Protein AF-A0A5P8JPX2-F1 (afdb_monomer)

Organism: NCBI:txid88233

pLDDT: mean 77.92, std 11.81, range [38.84, 91.44]

Foldseek 3Di:
DDPPDDDDPVRVVVVVVVVVVCVVCVVVVVVVVVVCCVVVDPPVFDALVRLLVVQPDPDSVVSVVQCPDPPQAWDDDPPGIGHHPVSSVVVCVVVVRD

Secondary structure (DSSP, 8-state):
-----PPPHHHHHHHHHHHHHHHHHTTTHHHHHHHHHHHH----PBPHHHHHHHS--S-HHHHHHHHTSTTS--EEETTEEEB-HHHHHHHHHHTT--

Structure (mmCIF, N/CA/C/O backbone):
data_AF-A0A5P8JPX2-F1
#
_entry.id   AF-A0A5P8JPX2-F1
#
loop_
_atom_site.group_PDB
_atom_site.id
_atom_site.type_symbol
_atom_site.label_atom_id
_atom_site.label_alt_id
_atom_site.label_comp_id
_atom_site.label_asym_id
_atom_site.label_entity_id
_atom_site.label_seq_id
_atom_site.pdbx_PDB_ins_code
_atom_site.Cartn_x
_atom_site.Cartn_y
_atom_site.Cartn_z
_atom_site.occupancy
_atom_site.B_iso_or_equiv
_atom_site.auth_seq_id
_atom_site.auth_comp_id
_atom_site.auth_asym_id
_atom_site.auth_atom_id
_atom_site.pdbx_PDB_model_num
ATOM 1 N N . MET A 1 1 ? 17.649 29.472 -47.684 1.00 38.84 1 MET A N 1
ATOM 2 C CA . MET A 1 1 ? 17.655 28.147 -48.332 1.00 38.84 1 MET A CA 1
ATOM 3 C C . MET A 1 1 ? 17.786 27.133 -47.214 1.00 38.84 1 MET A C 1
ATOM 5 O O . MET A 1 1 ? 18.874 27.011 -46.670 1.00 38.84 1 MET A O 1
ATOM 9 N N . ASP A 1 2 ? 16.683 26.503 -46.813 1.00 43.78 2 ASP A N 1
ATOM 10 C CA . ASP A 1 2 ? 16.713 25.395 -45.855 1.00 43.78 2 ASP A CA 1
ATOM 11 C C . ASP A 1 2 ? 17.200 24.146 -46.584 1.00 43.78 2 ASP A C 1
ATOM 13 O O . ASP A 1 2 ? 16.533 23.629 -47.482 1.00 43.78 2 ASP A O 1
ATOM 17 N N . VAL A 1 3 ? 18.406 23.697 -46.248 1.00 49.03 3 VAL A N 1
ATOM 18 C CA . VAL A 1 3 ? 18.935 22.433 -46.752 1.00 49.03 3 VAL A CA 1
ATOM 19 C C . VAL A 1 3 ? 18.326 21.339 -45.887 1.00 49.03 3 VAL A C 1
ATOM 21 O O . VAL A 1 3 ? 18.773 21.099 -44.770 1.00 49.03 3 VAL A O 1
ATOM 24 N N . ALA A 1 4 ? 17.277 20.694 -46.394 1.00 57.78 4 ALA A N 1
ATOM 25 C CA . ALA A 1 4 ? 16.772 19.458 -45.817 1.00 57.78 4 ALA A CA 1
ATOM 26 C C . ALA A 1 4 ? 17.853 18.379 -45.983 1.00 57.78 4 ALA A C 1
ATOM 28 O O . ALA A 1 4 ? 17.987 17.774 -47.050 1.00 57.78 4 ALA A O 1
ATOM 29 N N . ILE A 1 5 ? 18.667 18.189 -44.945 1.00 59.19 5 ILE A N 1
ATOM 30 C CA . ILE A 1 5 ? 19.634 17.096 -44.869 1.00 59.19 5 ILE A CA 1
ATOM 31 C C . ILE A 1 5 ? 18.809 15.811 -44.800 1.00 59.19 5 ILE A C 1
ATOM 33 O O . ILE A 1 5 ? 18.092 15.573 -43.829 1.00 59.19 5 ILE A O 1
ATOM 37 N N . LYS A 1 6 ? 18.843 15.019 -45.876 1.00 61.81 6 LYS A N 1
ATOM 38 C CA . LYS A 1 6 ? 18.251 13.682 -45.862 1.00 61.81 6 LYS A CA 1
ATOM 39 C C . LYS A 1 6 ? 19.097 12.817 -44.928 1.00 61.81 6 LYS A C 1
ATOM 41 O O . LYS A 1 6 ? 20.320 12.862 -45.070 1.00 61.81 6 LYS A O 1
ATOM 46 N N . PRO A 1 7 ? 18.474 12.064 -44.007 1.00 61.38 7 PRO A N 1
ATOM 47 C CA . PRO A 1 7 ? 19.219 11.164 -43.148 1.00 61.38 7 PRO A CA 1
ATOM 48 C C . PRO A 1 7 ? 20.000 10.184 -44.021 1.00 61.38 7 PRO A C 1
ATOM 50 O O . PRO A 1 7 ? 19.503 9.712 -45.048 1.00 61.38 7 PRO A O 1
ATOM 53 N N . THR A 1 8 ? 21.245 9.947 -43.639 1.00 70.00 8 THR A N 1
ATOM 54 C CA . THR A 1 8 ? 22.108 8.960 -44.291 1.00 70.00 8 THR A CA 1
ATOM 55 C C . THR A 1 8 ? 21.591 7.545 -44.014 1.00 70.00 8 THR A C 1
ATOM 57 O O . THR A 1 8 ? 20.867 7.322 -43.041 1.00 70.00 8 THR A O 1
ATOM 60 N N . ASP A 1 9 ? 21.944 6.572 -44.859 1.00 69.44 9 ASP A N 1
ATOM 61 C CA . AS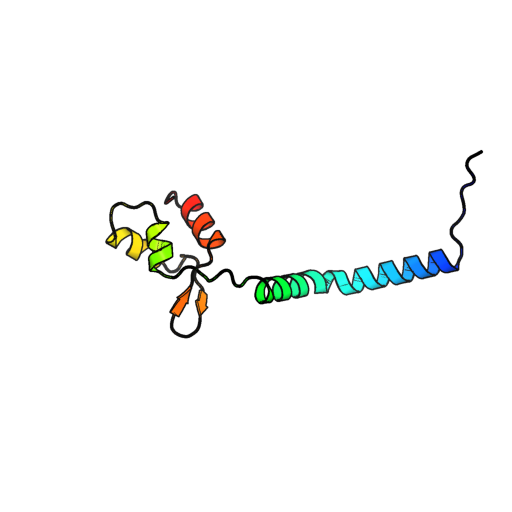P A 1 9 ? 21.488 5.180 -44.695 1.00 69.44 9 ASP A CA 1
ATOM 62 C C . ASP A 1 9 ? 21.879 4.597 -43.321 1.00 69.44 9 A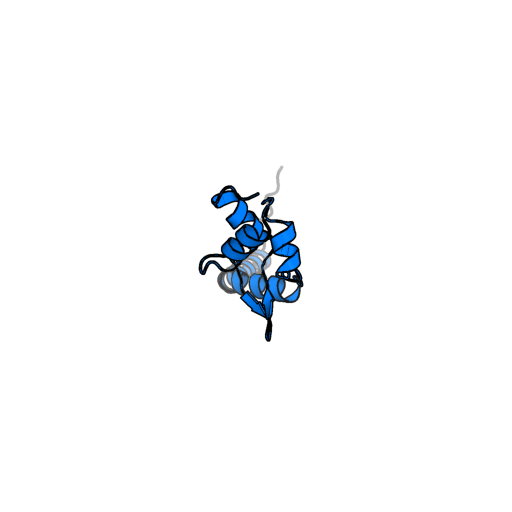SP A C 1
ATOM 64 O O . ASP A 1 9 ? 21.119 3.826 -42.732 1.00 69.44 9 ASP A O 1
ATOM 68 N N . ASP A 1 10 ? 23.003 5.047 -42.758 1.00 70.44 10 ASP A N 1
ATOM 69 C CA . ASP A 1 10 ? 23.464 4.679 -41.416 1.00 70.44 10 ASP A CA 1
ATOM 70 C C . ASP A 1 10 ? 22.562 5.250 -40.303 1.00 70.44 10 ASP A C 1
ATOM 72 O O . ASP A 1 10 ? 22.289 4.574 -39.309 1.00 70.44 10 ASP A O 1
ATOM 76 N N . GLU A 1 11 ? 22.037 6.467 -40.471 1.00 72.50 11 GLU A N 1
ATOM 77 C CA . GLU A 1 11 ? 21.088 7.092 -39.535 1.00 72.50 11 GLU A CA 1
ATOM 78 C C . GLU A 1 11 ? 19.695 6.445 -39.627 1.00 72.50 11 GLU A C 1
ATOM 80 O O . GLU A 1 11 ? 19.005 6.263 -38.616 1.00 72.50 11 GLU A O 1
ATOM 85 N N . LEU A 1 12 ? 19.288 6.028 -40.831 1.00 74.75 12 LEU A N 1
ATOM 86 C CA . LEU A 1 12 ? 18.067 5.247 -41.052 1.00 74.75 12 LEU A CA 1
ATOM 87 C C . LEU A 1 12 ? 18.172 3.850 -40.427 1.00 74.75 12 LEU A C 1
ATOM 89 O O . LEU A 1 12 ? 17.238 3.386 -39.775 1.00 74.75 12 LEU A O 1
ATOM 93 N N . PHE A 1 13 ? 19.324 3.194 -40.551 1.00 74.38 13 PHE A N 1
ATOM 94 C CA . PHE A 1 13 ? 19.573 1.919 -39.889 1.00 74.38 13 PHE A CA 1
ATOM 95 C C . PHE A 1 13 ? 19.585 2.058 -38.360 1.00 74.38 13 PHE A C 1
ATOM 97 O O . PHE A 1 13 ? 18.914 1.295 -37.663 1.00 74.38 13 PHE A O 1
ATOM 104 N N . ALA A 1 14 ? 20.285 3.062 -37.824 1.00 77.00 14 ALA A N 1
ATOM 105 C CA . ALA A 1 14 ? 20.345 3.309 -36.386 1.00 77.00 14 ALA A CA 1
ATOM 106 C C . ALA A 1 14 ? 18.960 3.607 -35.784 1.00 77.00 14 ALA A C 1
ATOM 108 O O . ALA A 1 14 ? 18.638 3.109 -34.703 1.00 77.00 14 ALA A O 1
ATOM 109 N N . SER A 1 15 ? 18.120 4.370 -36.491 1.00 78.56 15 SER A N 1
ATOM 110 C CA . SER A 1 15 ? 16.749 4.658 -36.051 1.00 78.56 15 SER A CA 1
ATOM 111 C C . SER A 1 15 ? 15.857 3.414 -36.062 1.00 78.56 15 SER A C 1
ATOM 113 O O . SER A 1 15 ? 15.171 3.171 -35.073 1.00 78.56 15 SER A O 1
ATOM 115 N N . LEU A 1 16 ? 15.940 2.566 -37.092 1.00 82.69 16 LEU A N 1
ATOM 116 C CA . LEU A 1 16 ? 15.216 1.287 -37.148 1.00 82.69 16 LEU A CA 1
ATOM 117 C C . LEU A 1 16 ? 15.633 0.322 -36.030 1.00 82.69 16 LEU A C 1
ATOM 119 O O . LEU A 1 16 ? 14.789 -0.353 -35.434 1.00 82.69 16 LEU A O 1
ATOM 123 N N . VAL A 1 17 ? 16.931 0.261 -35.718 1.00 80.00 17 VAL A N 1
ATOM 124 C CA . VAL A 1 17 ? 17.443 -0.547 -34.603 1.00 80.00 17 VAL A CA 1
ATOM 125 C C . VAL A 1 17 ? 16.924 -0.004 -33.273 1.00 80.00 17 VAL A C 1
ATOM 127 O O . VAL A 1 17 ? 16.407 -0.775 -32.466 1.00 80.00 17 VAL A O 1
ATOM 130 N N . ALA A 1 18 ? 16.996 1.311 -33.054 1.00 79.31 18 ALA A N 1
ATOM 131 C CA . ALA A 1 18 ? 16.485 1.940 -31.839 1.00 79.31 18 ALA A CA 1
ATOM 132 C C . ALA A 1 18 ? 14.977 1.705 -31.663 1.00 79.31 18 ALA A C 1
ATOM 134 O O . ALA A 1 18 ? 14.529 1.363 -30.570 1.00 79.31 18 ALA A O 1
ATOM 135 N N . GLU A 1 19 ? 14.198 1.815 -32.738 1.00 84.44 19 GLU A N 1
ATOM 136 C CA . GLU A 1 19 ? 12.753 1.595 -32.725 1.00 84.44 19 GLU A CA 1
ATOM 137 C C . GLU A 1 19 ? 12.413 0.143 -32.358 1.00 84.44 19 GLU A C 1
ATOM 139 O O . GLU A 1 19 ? 11.604 -0.103 -31.460 1.00 84.44 19 GLU A O 1
ATOM 144 N N . LYS A 1 20 ? 13.122 -0.832 -32.945 1.00 84.75 20 LYS A N 1
ATOM 145 C CA . LYS A 1 20 ? 12.962 -2.252 -32.597 1.00 84.75 20 LYS A CA 1
ATOM 146 C C . LYS A 1 20 ? 13.398 -2.573 -31.171 1.00 84.75 20 LYS A C 1
ATOM 148 O O . LYS A 1 20 ? 12.741 -3.374 -30.506 1.00 84.75 20 LYS A O 1
ATOM 153 N N . MET A 1 21 ? 14.464 -1.948 -30.676 1.00 80.00 21 MET A N 1
ATOM 154 C CA . MET A 1 21 ? 14.880 -2.098 -29.279 1.00 80.00 21 MET A CA 1
ATOM 155 C C . MET A 1 21 ? 13.827 -1.529 -28.324 1.00 80.00 21 MET A C 1
ATOM 157 O O . MET A 1 21 ? 13.488 -2.175 -27.334 1.00 80.00 21 MET A O 1
ATOM 161 N N . VAL A 1 22 ? 13.254 -0.363 -28.635 1.00 83.81 22 VAL A N 1
ATOM 162 C CA . VAL A 1 22 ? 12.178 0.237 -27.836 1.00 83.81 22 VAL A CA 1
ATOM 163 C C . VAL A 1 22 ? 10.940 -0.652 -27.836 1.00 83.81 22 VAL A C 1
ATOM 165 O O . VAL A 1 22 ? 10.389 -0.880 -26.765 1.00 83.81 22 VAL A O 1
ATOM 168 N N . GLU A 1 23 ? 10.524 -1.204 -28.977 1.00 85.81 23 GLU A N 1
ATOM 169 C CA . GLU A 1 23 ? 9.393 -2.141 -29.045 1.00 85.81 23 GLU A CA 1
ATOM 170 C C . GLU A 1 23 ? 9.591 -3.374 -28.154 1.00 85.81 23 GLU A C 1
ATOM 172 O O . GLU A 1 23 ? 8.645 -3.805 -27.495 1.00 85.81 23 GLU A O 1
ATOM 177 N N . GLN A 1 24 ? 10.811 -3.913 -28.091 1.00 82.12 24 GLN A N 1
ATOM 178 C CA . GLN A 1 24 ? 11.124 -5.072 -27.249 1.00 82.12 24 GLN A CA 1
ATOM 179 C C . GLN A 1 24 ? 11.230 -4.729 -25.761 1.00 82.12 24 GLN A C 1
ATOM 181 O O . GLN A 1 24 ? 10.865 -5.543 -24.914 1.00 82.12 24 GLN A O 1
ATOM 186 N N . ILE A 1 25 ? 11.701 -3.525 -25.429 1.00 81.94 25 ILE A N 1
ATOM 187 C CA . ILE A 1 25 ? 11.846 -3.064 -24.043 1.00 81.94 25 ILE A CA 1
ATOM 188 C C . ILE A 1 25 ? 10.500 -2.595 -23.471 1.00 81.94 25 ILE A C 1
ATOM 190 O O . ILE A 1 25 ? 10.232 -2.797 -22.288 1.00 81.94 25 ILE A O 1
ATOM 194 N N . LYS A 1 26 ? 9.612 -2.025 -24.296 1.00 81.69 26 LYS A N 1
ATOM 195 C CA . LYS A 1 26 ? 8.298 -1.494 -23.890 1.00 81.69 26 LYS A CA 1
ATOM 196 C C . LYS A 1 26 ? 7.460 -2.432 -23.006 1.00 81.69 26 LYS A C 1
ATOM 198 O O . LYS A 1 26 ? 6.948 -1.943 -22.001 1.00 81.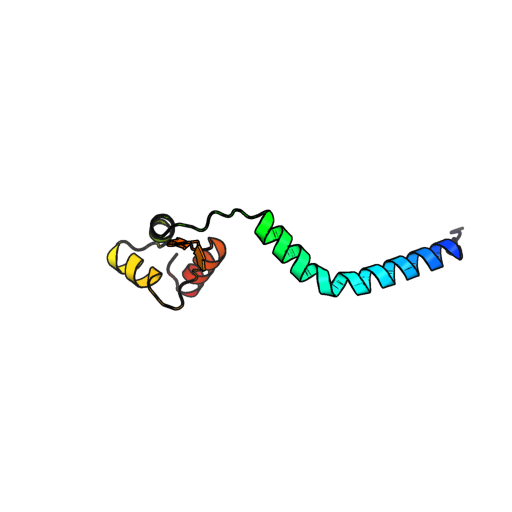69 26 LYS A O 1
ATOM 203 N N . PRO A 1 27 ? 7.307 -3.736 -23.314 1.00 87.56 27 PRO A N 1
ATOM 204 C CA . PRO A 1 27 ? 6.551 -4.652 -22.458 1.00 87.56 27 PRO A CA 1
ATOM 205 C C . PRO A 1 27 ? 7.267 -4.998 -21.146 1.00 87.56 27 PRO A C 1
ATOM 207 O O . PRO A 1 27 ? 6.609 -5.410 -20.199 1.00 87.56 27 PRO A O 1
ATOM 210 N N . LEU A 1 28 ? 8.590 -4.822 -21.074 1.00 82.25 28 LEU A N 1
ATOM 211 C CA . LEU A 1 28 ? 9.411 -5.129 -19.898 1.00 82.25 28 LEU A CA 1
ATOM 212 C C . LEU A 1 28 ? 9.556 -3.926 -18.953 1.00 82.25 28 LEU A C 1
ATOM 214 O O . LEU A 1 28 ? 9.818 -4.103 -17.764 1.00 82.25 28 LEU A O 1
ATOM 218 N N . LEU A 1 29 ? 9.351 -2.703 -19.458 1.00 76.94 29 LEU A N 1
ATOM 219 C CA . LEU A 1 29 ? 9.426 -1.469 -18.669 1.00 76.94 29 LEU A CA 1
ATOM 220 C C . LEU A 1 29 ? 8.551 -1.486 -17.406 1.00 76.94 29 LEU A C 1
ATOM 222 O O . LEU A 1 29 ? 9.063 -1.065 -16.372 1.00 76.94 29 LEU A O 1
ATOM 226 N N . PRO A 1 30 ? 7.287 -1.956 -17.416 1.00 77.25 30 PRO A N 1
ATOM 227 C CA . PRO A 1 30 ? 6.462 -1.966 -16.208 1.00 77.25 30 PRO A CA 1
ATOM 228 C C . PRO A 1 30 ? 7.064 -2.814 -15.086 1.00 77.25 30 PRO A C 1
ATOM 230 O O . PRO A 1 30 ? 7.109 -2.364 -13.943 1.00 77.25 30 PRO A O 1
ATOM 233 N N . ASP A 1 31 ? 7.584 -3.999 -15.410 1.00 75.50 31 ASP A N 1
ATOM 234 C CA . ASP A 1 31 ? 8.209 -4.891 -14.432 1.00 75.50 31 ASP A CA 1
ATOM 235 C C . ASP A 1 31 ? 9.560 -4.353 -13.960 1.00 75.50 31 ASP A C 1
ATOM 237 O O . ASP A 1 31 ? 9.853 -4.395 -12.768 1.00 75.50 31 ASP A O 1
ATOM 241 N N . MET A 1 32 ? 10.357 -3.767 -14.859 1.00 77.81 32 MET A N 1
ATOM 242 C CA . MET A 1 32 ? 11.616 -3.113 -14.490 1.00 77.81 32 MET A CA 1
ATOM 243 C C . MET A 1 32 ? 11.386 -1.903 -13.581 1.00 77.81 32 MET A C 1
ATOM 245 O O . MET A 1 32 ? 12.100 -1.727 -12.596 1.00 77.81 32 MET A O 1
ATOM 249 N N . VAL A 1 33 ? 10.374 -1.082 -13.874 1.00 74.94 33 VAL A N 1
ATOM 250 C CA . VAL A 1 33 ? 9.982 0.055 -13.032 1.00 74.94 33 VAL A CA 1
ATOM 251 C C . VAL A 1 33 ? 9.436 -0.442 -11.700 1.00 74.94 33 VAL A C 1
ATOM 253 O O . VAL A 1 33 ? 9.804 0.109 -10.672 1.00 74.94 33 VAL A O 1
ATOM 256 N N . LYS A 1 34 ? 8.626 -1.505 -11.681 1.00 65.38 34 LYS A N 1
ATOM 257 C CA . LYS A 1 34 ? 8.124 -2.116 -10.446 1.00 65.38 34 LYS A CA 1
ATOM 258 C C . LYS A 1 34 ? 9.262 -2.647 -9.573 1.00 65.38 34 LYS A C 1
ATOM 260 O O . LYS A 1 34 ? 9.308 -2.318 -8.396 1.00 65.38 34 LYS A O 1
ATOM 265 N N . GLN A 1 35 ? 10.209 -3.388 -10.143 1.00 64.00 35 GLN A N 1
ATOM 266 C CA . GLN A 1 35 ? 11.377 -3.906 -9.423 1.00 64.00 35 GLN A CA 1
ATOM 267 C C . GLN A 1 35 ? 12.308 -2.788 -8.945 1.00 64.00 35 GLN A C 1
ATOM 269 O O . GLN A 1 35 ? 12.812 -2.840 -7.825 1.00 64.00 35 GLN A O 1
ATOM 274 N N . ALA A 1 36 ? 12.514 -1.749 -9.758 1.00 64.69 36 ALA A N 1
ATOM 275 C CA . ALA A 1 36 ? 13.271 -0.573 -9.351 1.00 64.69 36 ALA A CA 1
ATOM 276 C C . ALA A 1 36 ? 12.551 0.175 -8.222 1.00 64.69 36 ALA A C 1
ATOM 278 O O . ALA A 1 36 ? 13.176 0.536 -7.236 1.00 64.69 36 ALA A O 1
ATOM 279 N N . VAL A 1 37 ? 11.235 0.353 -8.305 1.00 60.69 37 VAL A N 1
ATOM 280 C CA . VAL A 1 37 ? 10.429 0.951 -7.236 1.00 60.69 37 VAL A CA 1
ATOM 281 C C . VAL A 1 37 ? 10.484 0.101 -5.967 1.00 60.69 37 VAL A C 1
ATOM 283 O O . VAL A 1 37 ? 10.6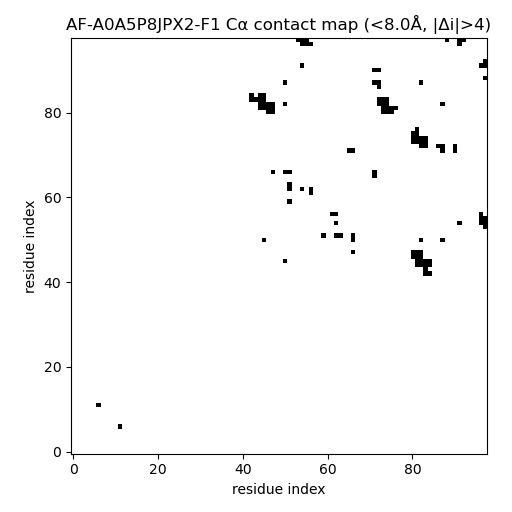95 0.657 -4.899 1.00 60.69 37 VAL A O 1
ATOM 286 N N . GLU A 1 38 ? 10.382 -1.222 -6.049 1.00 57.97 38 GLU A N 1
ATOM 287 C CA . GLU A 1 38 ? 10.503 -2.126 -4.895 1.00 57.97 38 GLU A CA 1
ATOM 288 C C . GLU A 1 38 ? 11.918 -2.112 -4.282 1.00 57.97 38 GLU A C 1
ATOM 290 O O . GLU A 1 38 ? 12.061 -2.185 -3.062 1.00 57.97 38 GLU A O 1
ATOM 295 N N . GLY A 1 39 ? 12.965 -1.961 -5.102 1.00 55.81 39 GLY A N 1
ATOM 296 C CA . GLY A 1 39 ? 14.359 -1.863 -4.655 1.00 55.81 39 GLY A CA 1
ATOM 297 C C . GLY A 1 39 ? 14.771 -0.481 -4.126 1.00 55.81 39 GLY A C 1
ATOM 298 O O . GLY A 1 39 ? 15.606 -0.397 -3.226 1.00 55.81 39 GLY A O 1
ATOM 299 N N . PHE A 1 40 ? 14.186 0.600 -4.654 1.00 55.84 40 PHE A N 1
ATOM 300 C CA . PHE A 1 40 ? 14.502 1.994 -4.301 1.00 55.84 40 PHE A CA 1
ATOM 301 C C . PHE A 1 40 ? 13.488 2.649 -3.361 1.00 55.84 40 PHE A C 1
ATOM 303 O O . PHE A 1 40 ? 13.811 3.678 -2.769 1.00 55.84 40 PHE A O 1
ATOM 310 N N . MET A 1 41 ? 12.291 2.086 -3.182 1.00 53.22 41 MET A N 1
ATOM 311 C CA . MET A 1 41 ? 11.366 2.492 -2.126 1.00 53.22 41 MET A CA 1
ATOM 312 C C . MET A 1 41 ? 11.464 1.537 -0.934 1.00 53.22 41 MET A C 1
ATOM 314 O O . MET A 1 41 ? 10.590 0.692 -0.738 1.00 53.22 41 MET A O 1
ATOM 318 N N . PRO A 1 42 ? 12.391 1.769 0.009 1.00 51.88 42 PRO A N 1
ATOM 319 C CA . PRO A 1 42 ? 12.101 1.491 1.395 1.00 51.88 42 PRO A CA 1
ATOM 320 C C . PRO A 1 42 ? 11.171 2.607 1.890 1.00 51.88 42 PRO A C 1
ATOM 322 O O . PRO A 1 42 ? 11.512 3.336 2.821 1.00 51.88 42 PRO A O 1
ATOM 325 N N . GLN A 1 43 ? 9.983 2.781 1.298 1.00 55.84 43 GLN A N 1
ATOM 326 C CA . GLN A 1 43 ? 8.929 3.405 2.085 1.00 55.84 43 GLN A CA 1
ATOM 327 C C . GLN A 1 43 ? 8.652 2.387 3.179 1.00 55.84 43 GLN A C 1
ATOM 329 O O . GLN A 1 43 ? 7.977 1.387 2.943 1.00 55.84 43 GLN A O 1
ATOM 334 N N . LYS A 1 44 ? 9.292 2.572 4.343 1.00 65.12 44 LYS A N 1
ATOM 335 C CA . LYS A 1 44 ? 9.023 1.776 5.536 1.00 65.12 44 LYS A CA 1
ATOM 336 C C . LYS A 1 44 ? 7.520 1.816 5.695 1.00 65.12 44 LYS A C 1
ATOM 338 O O . LYS A 1 44 ? 6.983 2.854 6.076 1.00 65.12 44 LYS A O 1
ATOM 343 N N . GLY A 1 45 ? 6.862 0.712 5.347 1.00 74.69 45 GLY A N 1
ATOM 344 C CA . GLY A 1 45 ? 5.433 0.616 5.527 1.00 74.69 45 GLY A CA 1
ATOM 345 C C . GLY A 1 45 ? 5.139 1.017 6.958 1.00 74.69 45 GLY A C 1
ATOM 346 O O . GLY A 1 45 ? 5.878 0.659 7.894 1.00 74.69 45 GLY A O 1
ATOM 347 N N . LEU A 1 46 ? 4.105 1.827 7.102 1.00 85.56 46 LEU A N 1
ATOM 348 C CA . LEU A 1 46 ? 3.663 2.291 8.392 1.00 85.56 46 LEU A CA 1
ATOM 349 C C . LEU A 1 46 ? 3.461 1.055 9.261 1.00 85.56 46 LEU A C 1
ATOM 351 O O . LEU A 1 46 ? 2.979 0.014 8.805 1.00 85.56 46 LEU A O 1
ATOM 355 N N . ASN A 1 47 ? 3.923 1.125 10.499 1.00 88.56 47 ASN A N 1
ATOM 356 C CA . ASN A 1 47 ? 3.488 0.164 11.494 1.00 88.56 47 ASN A CA 1
ATOM 357 C C . ASN A 1 47 ? 2.058 0.522 11.930 1.00 88.56 47 ASN A C 1
ATOM 359 O O . ASN A 1 47 ? 1.533 1.594 11.627 1.00 88.56 47 ASN A O 1
ATOM 363 N N . ARG A 1 48 ? 1.425 -0.379 12.679 1.00 88.50 48 ARG A N 1
ATOM 364 C CA . ARG A 1 48 ? 0.048 -0.182 13.139 1.00 88.50 48 ARG A CA 1
ATOM 365 C C . ARG A 1 48 ? -0.145 1.114 13.942 1.00 88.50 48 ARG A C 1
ATOM 367 O O . ARG A 1 48 ? -1.177 1.752 13.799 1.00 88.50 48 ARG A O 1
ATOM 374 N N . GLN A 1 49 ? 0.831 1.510 14.762 1.00 87.06 49 GLN A N 1
ATOM 375 C CA . GLN A 1 49 ? 0.753 2.739 15.564 1.00 87.06 49 GLN A CA 1
ATOM 376 C C . GLN A 1 49 ? 0.794 3.997 14.690 1.00 87.06 49 GLN A C 1
ATOM 378 O O . GLN A 1 49 ? 0.045 4.935 14.929 1.00 87.06 49 GLN A O 1
ATOM 383 N N . GLN A 1 50 ? 1.629 3.998 13.651 1.00 87.75 50 GLN A N 1
ATOM 384 C CA . GLN A 1 50 ? 1.721 5.104 12.701 1.00 87.75 50 GLN A CA 1
ATOM 385 C C . GLN A 1 50 ? 0.435 5.256 11.890 1.00 87.75 50 GLN A C 1
ATOM 387 O O . GLN A 1 50 ? -0.003 6.377 11.678 1.00 87.75 50 GLN A O 1
ATOM 392 N N . VAL A 1 51 ? -0.196 4.147 11.486 1.00 88.56 51 VAL A N 1
ATOM 393 C CA . VAL A 1 51 ? -1.511 4.211 10.832 1.00 88.56 51 VAL A CA 1
ATOM 394 C C . VAL A 1 51 ? -2.559 4.766 11.781 1.00 88.56 51 VAL A C 1
ATOM 396 O O . VAL A 1 51 ? -3.258 5.686 11.393 1.00 88.56 51 VAL A O 1
ATOM 399 N N . LYS A 1 52 ? -2.635 4.280 13.028 1.00 88.06 52 LYS A N 1
ATOM 400 C CA . LYS A 1 52 ? -3.579 4.818 14.023 1.00 88.06 52 LYS A CA 1
ATOM 401 C C . LYS A 1 52 ? -3.473 6.334 14.171 1.00 88.06 52 LYS A C 1
ATOM 403 O O . LYS A 1 52 ? -4.497 6.993 14.207 1.00 88.06 52 LYS A O 1
ATOM 408 N N . ALA A 1 53 ? -2.253 6.872 14.202 1.00 84.44 53 ALA A N 1
ATOM 409 C CA . ALA A 1 53 ? -2.024 8.312 14.296 1.00 84.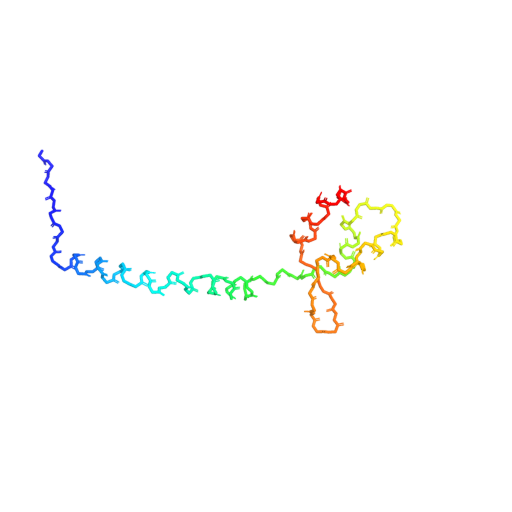44 53 ALA A CA 1
ATOM 410 C C . ALA A 1 53 ? -2.490 9.103 13.055 1.00 84.44 53 ALA A C 1
ATOM 412 O O . ALA A 1 53 ? -2.693 10.308 13.161 1.00 84.44 53 ALA A O 1
ATOM 413 N N . LEU A 1 54 ? -2.635 8.453 11.894 1.00 83.00 54 LEU A N 1
ATOM 414 C CA . LEU A 1 54 ? -3.173 9.068 10.675 1.00 83.00 54 LEU A CA 1
ATOM 415 C C . LEU A 1 54 ? -4.699 9.026 10.612 1.00 83.00 54 LEU A C 1
ATOM 417 O O . LEU A 1 54 ? -5.292 9.860 9.937 1.00 83.00 54 LEU A O 1
ATOM 421 N N . ILE A 1 55 ? -5.338 8.058 11.275 1.00 84.81 55 ILE A N 1
ATOM 422 C CA . ILE A 1 55 ? -6.797 7.984 11.300 1.00 84.81 55 ILE A CA 1
ATOM 423 C C . ILE A 1 55 ? -7.298 9.043 12.281 1.00 84.81 55 ILE A C 1
ATOM 425 O O . ILE A 1 55 ? -7.041 8.967 13.482 1.00 84.81 55 ILE A O 1
ATOM 429 N N . ASN A 1 56 ? -8.030 10.030 11.777 1.00 71.94 56 ASN A N 1
ATOM 430 C CA . ASN A 1 56 ? -8.489 11.182 12.547 1.00 71.94 56 ASN A CA 1
ATOM 431 C C . ASN A 1 56 ? -9.751 10.860 13.371 1.00 71.94 56 ASN A C 1
ATOM 433 O O . ASN A 1 56 ? -10.798 11.496 13.243 1.00 71.94 56 ASN A O 1
ATOM 437 N N . VAL A 1 57 ? -9.674 9.829 14.218 1.00 74.94 57 VAL A N 1
ATOM 438 C CA . VAL A 1 57 ? -10.751 9.437 15.139 1.00 74.94 57 VAL A CA 1
ATOM 439 C C . VAL A 1 57 ? -10.327 9.714 16.574 1.00 74.94 57 VAL A C 1
ATOM 441 O O . VAL A 1 57 ? -9.215 9.398 16.980 1.00 74.94 57 VAL A O 1
ATOM 444 N N . LYS A 1 58 ? -11.243 10.270 17.375 1.00 70.69 58 LYS A N 1
ATOM 445 C CA . LYS A 1 58 ? -11.014 10.526 18.811 1.00 70.69 58 LYS A CA 1
ATOM 446 C C . LYS A 1 58 ? -10.957 9.249 19.659 1.00 70.69 58 LYS A C 1
ATOM 448 O O . LYS A 1 58 ? -10.570 9.321 20.820 1.00 70.69 58 LYS A O 1
ATOM 453 N N . ASP A 1 59 ? -11.386 8.119 19.100 1.00 78.81 59 ASP A N 1
ATOM 454 C CA . ASP A 1 59 ? -11.501 6.836 19.786 1.00 78.81 59 ASP A CA 1
ATOM 455 C C . ASP A 1 59 ? -10.516 5.810 19.200 1.00 78.81 59 ASP A C 1
ATOM 457 O O . ASP A 1 59 ? -10.614 5.398 18.039 1.00 78.81 59 ASP A O 1
ATOM 461 N N . ASP A 1 60 ? -9.579 5.375 20.041 1.00 75.62 60 ASP A N 1
ATOM 462 C CA . ASP A 1 60 ? -8.549 4.384 19.722 1.00 75.62 60 ASP A CA 1
ATOM 463 C C . ASP A 1 60 ? -9.115 2.986 19.406 1.00 75.62 60 ASP A C 1
ATOM 465 O O . ASP A 1 60 ? -8.473 2.205 18.681 1.00 75.62 60 ASP A O 1
ATOM 469 N N . MET A 1 61 ? -10.293 2.638 19.942 1.00 75.75 61 MET A N 1
ATOM 470 C CA . MET A 1 61 ? -10.981 1.389 19.603 1.00 75.75 61 MET A CA 1
ATOM 471 C C . MET A 1 61 ? -11.495 1.442 18.167 1.00 75.75 61 MET A C 1
ATOM 473 O O . MET A 1 61 ? -11.195 0.533 17.393 1.00 75.75 61 MET A O 1
ATOM 477 N N . LEU A 1 62 ? -12.135 2.543 17.765 1.00 81.31 62 LEU A N 1
ATOM 478 C CA . LEU A 1 62 ? -12.623 2.726 16.393 1.00 81.31 62 LEU A CA 1
ATOM 479 C C . LEU A 1 62 ? -11.480 2.724 15.370 1.00 81.31 62 LEU A C 1
ATOM 481 O O . LEU A 1 62 ? -11.581 2.080 14.326 1.00 81.31 62 LEU A O 1
ATOM 485 N N . ALA A 1 63 ? -10.352 3.370 15.682 1.00 85.12 63 ALA A N 1
ATOM 486 C CA . ALA A 1 63 ? -9.167 3.319 14.824 1.00 85.12 63 ALA A CA 1
ATOM 487 C C . ALA A 1 63 ? -8.632 1.883 14.663 1.00 85.12 63 ALA A C 1
ATOM 489 O O . ALA A 1 63 ? -8.167 1.501 13.590 1.00 85.12 63 ALA A O 1
ATOM 490 N N . SER A 1 64 ? -8.710 1.061 15.716 1.00 87.44 64 SER A N 1
ATOM 491 C CA . SER A 1 64 ? -8.300 -0.347 15.651 1.00 87.44 64 SER A CA 1
ATOM 492 C C . SER A 1 64 ? -9.240 -1.172 14.778 1.00 87.44 64 SER A C 1
ATOM 494 O O . SER A 1 64 ? -8.758 -1.913 13.925 1.00 87.44 64 SER A O 1
ATOM 496 N N . GLU A 1 65 ? -10.551 -0.996 14.945 1.00 88.25 65 GLU A N 1
ATOM 497 C CA . GLU A 1 65 ? -11.569 -1.684 14.147 1.00 88.25 65 GLU A CA 1
ATOM 498 C C . GLU A 1 65 ? -11.438 -1.376 12.654 1.00 88.25 65 GLU A C 1
ATOM 500 O O . GLU A 1 65 ? -11.598 -2.277 11.837 1.00 88.25 65 GLU A O 1
ATOM 505 N N . ILE A 1 66 ? -11.102 -0.133 12.288 1.00 88.56 66 ILE A N 1
ATOM 506 C CA . ILE A 1 66 ? -10.855 0.265 10.893 1.00 88.56 66 ILE A CA 1
ATOM 507 C C . ILE A 1 66 ? -9.635 -0.466 10.319 1.00 88.56 66 ILE A C 1
ATOM 509 O O . ILE A 1 66 ? -9.707 -0.999 9.214 1.00 88.56 66 ILE A O 1
ATOM 513 N N . ILE A 1 67 ? -8.524 -0.509 11.061 1.00 89.62 67 ILE A N 1
ATOM 514 C CA . ILE A 1 67 ? -7.273 -1.139 10.603 1.00 89.62 67 ILE A CA 1
ATOM 515 C C . ILE A 1 67 ? -7.416 -2.664 10.485 1.00 89.62 67 ILE A C 1
ATOM 517 O O . ILE A 1 67 ? -6.729 -3.290 9.678 1.00 89.62 67 ILE A O 1
ATOM 521 N N . ASP A 1 68 ? -8.286 -3.267 11.297 1.00 90.44 68 ASP A N 1
ATOM 522 C CA . ASP A 1 68 ? -8.550 -4.707 11.281 1.00 90.44 68 ASP A CA 1
ATOM 523 C C . ASP A 1 68 ? -9.523 -5.145 10.183 1.00 90.44 68 ASP A C 1
ATOM 525 O O . ASP A 1 68 ? -9.712 -6.351 9.990 1.00 90.44 68 ASP A O 1
ATOM 529 N N . ARG A 1 69 ? -10.115 -4.204 9.434 1.00 90.00 69 ARG A N 1
ATOM 530 C CA . ARG A 1 69 ? -11.008 -4.563 8.334 1.00 90.00 69 ARG A CA 1
ATOM 531 C C . ARG A 1 69 ? -10.251 -5.313 7.231 1.00 90.00 69 ARG A C 1
ATOM 533 O O . ARG A 1 69 ? -9.105 -4.978 6.921 1.00 90.00 69 ARG A O 1
ATOM 540 N N . PRO A 1 70 ? -10.875 -6.331 6.615 1.00 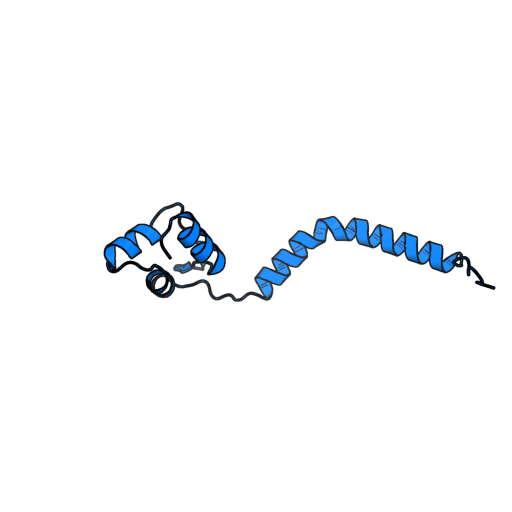88.00 70 PRO A N 1
ATOM 541 C CA . PRO A 1 70 ? -10.221 -7.155 5.599 1.00 88.00 70 PRO A CA 1
ATOM 542 C C . PRO A 1 70 ? -9.882 -6.387 4.314 1.00 88.00 70 PRO A C 1
ATOM 544 O O . PRO A 1 70 ? -8.978 -6.795 3.590 1.00 88.00 70 PRO A O 1
ATOM 547 N N . ASP A 1 71 ? -10.592 -5.297 4.034 1.00 89.12 71 ASP A N 1
ATOM 548 C CA . ASP A 1 71 ? -10.382 -4.392 2.903 1.00 89.12 71 ASP A CA 1
ATOM 549 C C . ASP A 1 71 ? -9.346 -3.292 3.186 1.00 89.12 71 ASP A C 1
ATOM 551 O O . ASP A 1 71 ? -8.922 -2.599 2.260 1.00 89.12 71 ASP A O 1
ATOM 555 N N . PHE A 1 72 ? -8.882 -3.148 4.434 1.00 91.44 72 PHE A N 1
ATOM 556 C CA . PHE A 1 72 ? -7.887 -2.140 4.780 1.00 91.44 72 PHE A CA 1
ATOM 557 C C . PHE A 1 72 ? -6.519 -2.471 4.145 1.00 91.44 72 PHE A C 1
ATOM 559 O O . PHE A 1 72 ? -5.996 -3.582 4.320 1.00 91.44 72 PHE A O 1
ATOM 566 N N . PRO A 1 73 ? -5.884 -1.522 3.430 1.00 89.19 73 PRO A N 1
ATOM 567 C CA . PRO A 1 73 ? -4.705 -1.801 2.618 1.00 89.19 73 PRO A CA 1
ATOM 568 C C . PRO A 1 73 ? -3.492 -2.158 3.482 1.00 89.19 73 PRO A C 1
ATOM 570 O O . PRO A 1 73 ? -2.880 -1.306 4.129 1.00 89.19 73 PRO A O 1
ATOM 573 N N . SER A 1 74 ? -3.108 -3.435 3.467 1.00 91.06 74 SER A N 1
ATOM 574 C CA . SER A 1 74 ? -1.975 -3.959 4.231 1.00 91.06 74 SER A CA 1
ATOM 575 C C . SER A 1 74 ? -1.223 -5.045 3.464 1.00 91.06 74 SER A C 1
ATOM 577 O O . SER A 1 74 ? -1.762 -5.679 2.560 1.00 91.06 74 SER A O 1
ATOM 579 N N . TYR A 1 75 ? 0.042 -5.261 3.826 1.00 85.25 75 TYR A N 1
ATOM 580 C CA . TYR A 1 75 ? 0.875 -6.320 3.260 1.00 85.25 75 TYR A CA 1
ATOM 581 C C . TYR A 1 75 ? 1.720 -7.008 4.346 1.00 85.25 75 TYR A C 1
ATOM 583 O O . TYR A 1 75 ? 2.083 -6.381 5.353 1.00 85.25 75 TYR A O 1
ATOM 591 N N . PRO A 1 76 ? 2.021 -8.311 4.186 1.00 82.56 76 PRO A N 1
ATOM 592 C CA . PRO A 1 76 ? 2.874 -9.036 5.119 1.00 82.56 76 PRO A CA 1
ATOM 593 C C . PRO A 1 76 ? 4.336 -8.585 4.990 1.00 82.56 76 PRO A C 1
ATOM 595 O O . PRO A 1 76 ? 4.860 -8.411 3.894 1.00 82.56 76 PRO A O 1
ATOM 598 N N . CYS A 1 77 ? 5.012 -8.424 6.125 1.00 78.94 77 CYS A N 1
ATOM 599 C CA . CYS A 1 77 ? 6.426 -8.074 6.225 1.00 78.94 77 CYS A CA 1
ATOM 600 C C . CYS A 1 77 ? 7.059 -8.896 7.359 1.00 78.94 77 CYS A C 1
ATOM 602 O O . CYS A 1 77 ? 7.117 -8.464 8.516 1.00 78.94 77 CYS A O 1
ATOM 604 N N . GLY A 1 78 ? 7.500 -10.115 7.035 1.00 81.00 78 GLY A N 1
ATOM 605 C CA . GLY A 1 78 ? 7.925 -11.099 8.031 1.00 81.00 78 GLY A CA 1
ATOM 606 C C . GLY A 1 78 ? 6.747 -11.532 8.906 1.00 81.00 78 GLY A C 1
ATOM 607 O O . GLY A 1 78 ? 5.706 -11.935 8.396 1.00 81.00 78 GLY A O 1
ATOM 608 N N . THR A 1 79 ? 6.895 -11.419 10.226 1.00 81.69 79 THR A N 1
ATOM 609 C CA . THR A 1 79 ? 5.835 -11.734 11.202 1.00 81.69 79 THR A CA 1
ATOM 610 C C . THR A 1 79 ? 4.872 -10.571 11.461 1.00 81.69 79 THR A C 1
ATOM 612 O O . THR A 1 79 ? 3.924 -10.718 12.230 1.00 81.69 79 THR A O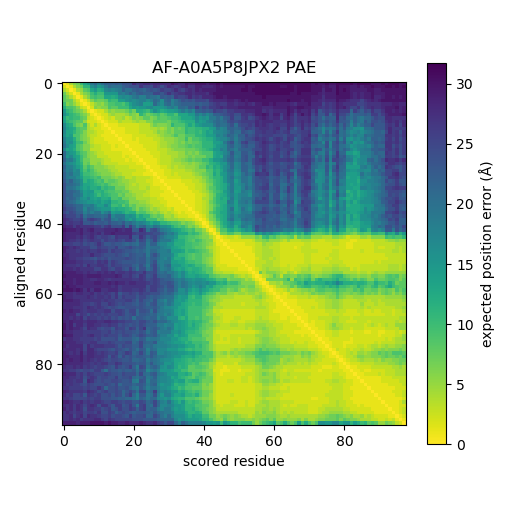 1
ATOM 615 N N . GLN A 1 80 ? 5.105 -9.403 10.854 1.00 80.19 80 GLN A N 1
ATOM 616 C CA . GLN A 1 80 ? 4.315 -8.192 11.076 1.00 80.19 80 GLN A CA 1
ATOM 617 C C . GLN A 1 80 ? 3.525 -7.801 9.825 1.00 80.19 80 GLN A C 1
ATOM 619 O O . GLN A 1 80 ? 3.933 -8.084 8.700 1.00 80.19 80 GLN A O 1
ATOM 624 N N . ARG A 1 81 ? 2.415 -7.078 10.017 1.00 85.19 81 ARG A N 1
ATOM 625 C CA . ARG A 1 81 ? 1.732 -6.349 8.937 1.00 85.19 81 ARG A CA 1
ATOM 626 C C . ARG A 1 81 ? 2.285 -4.935 8.814 1.00 85.19 81 ARG A C 1
ATOM 628 O O . ARG A 1 81 ? 2.565 -4.278 9.820 1.00 85.19 81 ARG A O 1
ATOM 635 N N . ARG A 1 82 ? 2.416 -4.474 7.576 1.00 89.12 82 ARG A N 1
ATOM 636 C CA . ARG A 1 82 ? 2.826 -3.117 7.216 1.00 89.12 82 ARG A CA 1
ATOM 637 C C . ARG A 1 82 ? 1.774 -2.500 6.307 1.00 89.12 82 ARG A C 1
ATOM 639 O O . ARG A 1 82 ? 1.046 -3.218 5.625 1.00 89.12 82 ARG A O 1
ATOM 646 N N . TYR A 1 83 ? 1.697 -1.176 6.319 1.00 89.56 83 TYR A N 1
ATOM 647 C CA . TYR A 1 83 ? 0.684 -0.435 5.574 1.00 89.56 83 TYR A CA 1
ATOM 648 C C . TYR A 1 83 ? 1.367 0.601 4.687 1.00 89.56 83 TYR A C 1
ATOM 650 O O . TYR A 1 83 ? 2.216 1.364 5.151 1.00 89.56 83 TYR A O 1
ATOM 658 N N . TRP A 1 84 ? 1.050 0.609 3.395 1.00 87.06 84 TRP A N 1
ATOM 659 C CA . TRP A 1 84 ? 1.637 1.579 2.473 1.00 87.06 84 TRP A CA 1
ATOM 660 C C . TRP A 1 84 ? 1.005 2.957 2.681 1.00 87.06 84 TRP A C 1
ATOM 662 O O . TRP A 1 84 ? -0.217 3.048 2.581 1.00 87.06 84 TRP A O 1
ATOM 672 N N . PRO A 1 85 ? 1.797 4.024 2.918 1.00 85.00 85 PRO A N 1
ATOM 673 C CA . PRO A 1 85 ? 1.260 5.352 3.213 1.00 85.00 85 PRO A CA 1
ATOM 674 C C . PRO A 1 85 ? 0.235 5.833 2.184 1.00 85.00 85 PRO A C 1
ATOM 676 O O . PRO A 1 85 ? -0.856 6.237 2.558 1.00 85.00 85 PRO A O 1
ATOM 679 N N . HIS A 1 86 ? 0.547 5.711 0.891 1.00 84.50 86 HIS A N 1
ATOM 680 C CA . HIS A 1 86 ? -0.346 6.173 -0.173 1.00 84.50 86 HIS A CA 1
ATOM 681 C C . HIS A 1 86 ? -1.643 5.356 -0.269 1.00 84.50 86 HIS A C 1
ATOM 683 O O . HIS A 1 86 ? -2.707 5.908 -0.523 1.00 84.50 86 HIS A O 1
ATOM 689 N N . ALA A 1 87 ? -1.569 4.042 -0.040 1.00 86.00 87 ALA A N 1
ATOM 690 C CA . ALA A 1 87 ? -2.754 3.192 -0.050 1.00 86.00 87 ALA A CA 1
ATOM 691 C C . ALA A 1 87 ? -3.661 3.494 1.155 1.00 86.00 87 ALA A C 1
ATOM 693 O O . ALA A 1 87 ? -4.874 3.573 0.995 1.00 86.00 87 ALA A O 1
ATOM 694 N N . VAL A 1 88 ? -3.065 3.714 2.334 1.00 88.12 88 VAL A N 1
ATOM 695 C CA . VAL A 1 88 ? -3.779 4.151 3.542 1.00 88.12 88 VAL A CA 1
ATOM 696 C C . VAL A 1 88 ? -4.457 5.498 3.307 1.00 88.12 88 VAL A C 1
ATOM 698 O O . VAL A 1 88 ? -5.654 5.601 3.524 1.00 88.12 88 VAL A O 1
ATOM 701 N N . ASP A 1 89 ? -3.727 6.498 2.817 1.00 85.69 89 ASP A N 1
ATOM 702 C CA . ASP A 1 89 ? -4.249 7.843 2.543 1.00 85.69 89 ASP A CA 1
ATOM 703 C C . ASP A 1 89 ? -5.437 7.820 1.566 1.00 85.69 89 ASP A C 1
ATOM 705 O O . ASP A 1 89 ? -6.496 8.397 1.826 1.00 85.69 89 ASP A O 1
ATOM 709 N N . LYS A 1 90 ? -5.304 7.043 0.483 1.00 87.25 90 LYS A N 1
ATOM 710 C CA . LYS A 1 90 ? -6.382 6.825 -0.483 1.00 87.25 90 LYS A CA 1
ATOM 711 C C . LYS A 1 90 ? -7.615 6.193 0.168 1.00 87.25 90 LYS A C 1
ATOM 713 O O . LYS A 1 90 ? -8.715 6.702 -0.016 1.00 87.25 90 LYS A O 1
ATOM 718 N N . TYR A 1 91 ? -7.436 5.129 0.952 1.00 90.56 91 TYR A N 1
ATOM 719 C CA . TYR A 1 91 ? -8.538 4.472 1.659 1.00 90.56 91 TYR A CA 1
ATOM 720 C C . TYR A 1 91 ? -9.222 5.433 2.645 1.00 90.56 91 TYR A C 1
ATOM 722 O O . TYR A 1 91 ? -10.445 5.527 2.680 1.00 90.56 91 TYR A O 1
ATOM 730 N N . LEU A 1 92 ? -8.456 6.198 3.430 1.00 88.44 92 LEU A N 1
ATOM 731 C CA . LEU A 1 92 ? -9.034 7.165 4.367 1.00 88.44 92 LEU A CA 1
ATOM 732 C C . LEU A 1 92 ? -9.840 8.246 3.638 1.00 88.44 92 LEU A C 1
ATOM 734 O O . LEU A 1 92 ? -10.938 8.574 4.083 1.00 88.44 92 LEU A O 1
ATOM 738 N N . THR A 1 93 ? -9.351 8.730 2.496 1.00 87.25 93 THR A N 1
ATOM 739 C CA . THR A 1 93 ? -10.075 9.689 1.648 1.00 87.25 93 THR A CA 1
ATOM 740 C C . THR A 1 93 ? -11.376 9.088 1.102 1.00 87.25 93 THR A C 1
ATOM 742 O O . THR A 1 93 ? -12.434 9.699 1.218 1.00 87.25 93 THR A O 1
ATOM 745 N N . GLU A 1 94 ? -11.329 7.872 0.548 1.00 90.00 94 GLU A N 1
ATOM 746 C CA . GLU A 1 94 ? -12.498 7.189 -0.034 1.00 90.00 94 GLU A CA 1
ATOM 7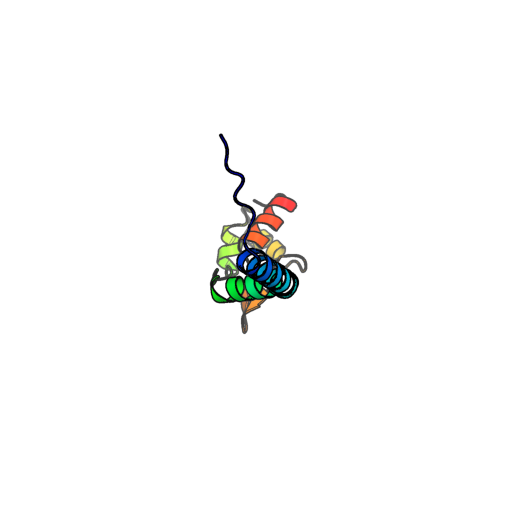47 C C . GLU A 1 94 ? -13.590 6.887 1.005 1.00 90.00 94 GLU A C 1
ATOM 749 O O . GLU A 1 94 ? -14.779 6.893 0.684 1.00 90.00 94 GLU A O 1
ATOM 754 N N . HIS A 1 95 ? -13.196 6.664 2.260 1.00 86.00 95 HIS A N 1
ATOM 755 C CA . HIS A 1 95 ? -14.102 6.342 3.360 1.00 86.00 95 HIS A CA 1
ATOM 756 C C . HIS A 1 95 ? -14.432 7.536 4.280 1.00 86.00 95 HIS A C 1
ATOM 758 O O . HIS A 1 95 ? -15.153 7.344 5.260 1.00 86.00 95 HIS A O 1
ATOM 764 N N . ASN A 1 96 ? -13.962 8.754 3.970 1.00 83.81 96 ASN A N 1
ATOM 765 C CA . ASN A 1 96 ? -14.111 9.971 4.791 1.00 83.81 96 ASN A CA 1
ATOM 766 C C . ASN A 1 96 ? -13.594 9.814 6.240 1.00 83.81 96 ASN A C 1
ATOM 768 O O . ASN A 1 96 ? -14.281 10.158 7.203 1.00 83.81 96 ASN A O 1
ATOM 772 N N . LEU A 1 97 ? -12.390 9.255 6.392 1.00 78.81 97 LEU A N 1
ATOM 773 C CA . LEU A 1 97 ? -11.732 8.953 7.673 1.00 78.81 97 LEU A CA 1
ATOM 774 C C . LEU A 1 97 ? -10.455 9.786 7.930 1.00 78.81 97 LEU A C 1
ATOM 776 O O . LEU A 1 97 ? -9.776 9.550 8.935 1.00 78.81 97 LEU A O 1
ATOM 780 N N . SER A 1 98 ? -10.115 10.715 7.025 1.00 67.38 98 SER A N 1
ATOM 781 C CA . SER A 1 98 ? -9.004 11.679 7.147 1.00 67.38 98 SER A CA 1
ATOM 782 C C . SER A 1 98 ? -9.477 13.036 7.666 1.00 67.38 98 SER A C 1
ATOM 784 O O . SER A 1 98 ? -10.436 13.561 7.056 1.00 67.38 98 SER A O 1
#

Sequence (98 aa):
MDVAIKPTDDELFASLVAEKMVEQIKPLLPDMVKQAVEGFMPQKGLNRQQVKALINVKDDMLASEIIDRPDFPSYPCGTQRRYWPHAVDKYLTEHNLS

Solvent-accessible surface area (backbone atoms only — not comparable to full-atom values): 5872 Å² total; per-residue (Å²): 135,87,78,81,78,73,78,50,74,68,56,52,48,52,49,54,51,51,51,53,51,48,64,65,43,58,80,48,46,63,58,53,50,49,52,47,45,63,72,71,48,80,68,72,44,35,45,71,68,58,48,44,73,60,40,72,57,98,43,71,65,60,42,48,57,55,65,68,36,90,83,42,60,65,45,83,54,86,98,42,69,25,24,46,66,68,53,42,52,51,50,27,58,78,68,72,42,99

Mean predicted aligned error: 13.83 Å

Nearest PDB structures (foldseek):
  5i44-assembly4_I-2  TM=6.373E-01  e=3.359E-01  Bacillus subtilis subsp. su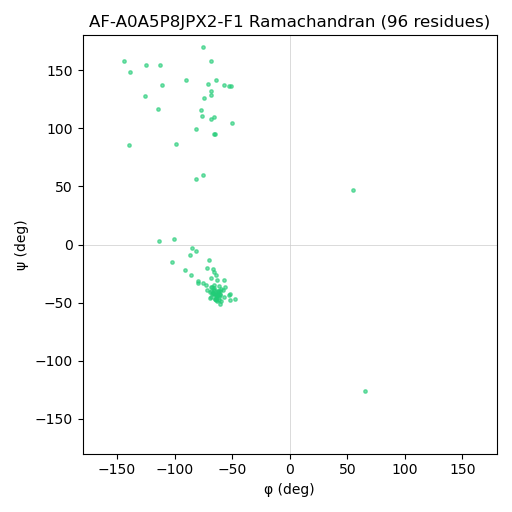btilis str. 168
  5i41-assembly1_B  TM=5.588E-01  e=2.558E-01  Bacillus subtilis subsp. subtilis str. 168
  7oyk-assembly2_CCC  TM=2.688E-01  e=1.224E+00  Bacillus subtilis subsp. subtilis str. 168
  7oyk-assembly1_BBB  TM=2.552E-01  e=2.771E+00  Bacillus subtilis subsp. subtilis str. 168

Radius of gyration: 24.3 Å; Cα contacts (8 Å, |Δi|>4): 62; chains: 1; bounding box: 38×40×68 Å